Protein AF-A0A1Q5BV95-F1 (afdb_monomer_lite)

Secondary structure (DSSP, 8-state):
-HHHHHHTTTTGGGG--STTHHHHHHHHHHHHHHH-STTHHHHHHHHHHHHHHTTSHHHHHHHHHHHT-S----S---GGG-S---------BTTBSS-GGG--------PPPTTS---

Structure (mmCIF, N/CA/C/O backbone):
data_AF-A0A1Q5BV95-F1
#
_entry.id   AF-A0A1Q5BV95-F1
#
loop_
_atom_site.group_PDB
_atom_site.id
_atom_site.type_symbol
_atom_site.label_atom_id
_atom_site.label_alt_id
_atom_site.label_comp_id
_atom_site.label_asym_id
_atom_site.label_entity_id
_atom_site.label_seq_id
_atom_site.pdbx_PDB_ins_code
_atom_site.Cartn_x
_atom_site.Cartn_y
_atom_site.Cartn_z
_atom_site.occupancy
_atom_site.B_iso_or_equiv
_atom_site.auth_seq_id
_atom_site.auth_comp_id
_atom_site.auth_asym_id
_atom_site.auth_atom_id
_atom_site.pdbx_PDB_model_num
ATOM 1 N N . MET A 1 1 ? 1.750 9.083 -9.320 1.00 96.12 1 MET A N 1
ATOM 2 C CA . MET A 1 1 ? 0.870 8.633 -8.215 1.00 96.12 1 MET A CA 1
ATOM 3 C C . MET A 1 1 ? -0.341 7.875 -8.725 1.00 96.12 1 MET A C 1
ATOM 5 O O . MET A 1 1 ? -0.376 6.677 -8.505 1.00 96.12 1 MET A O 1
ATOM 9 N N . ASP A 1 2 ? -1.282 8.513 -9.425 1.00 97.38 2 ASP A N 1
ATOM 10 C CA . ASP A 1 2 ? -2.525 7.855 -9.872 1.00 97.38 2 ASP A CA 1
ATOM 11 C C . ASP A 1 2 ? -2.301 6.562 -10.684 1.00 97.38 2 ASP A C 1
ATOM 13 O O . ASP A 1 2 ? -2.865 5.522 -10.358 1.00 97.38 2 ASP A O 1
ATOM 17 N N . VAL A 1 3 ? -1.380 6.583 -11.656 1.00 97.31 3 VAL A N 1
ATOM 18 C CA . VAL A 1 3 ? -0.992 5.394 -12.448 1.00 97.31 3 VAL A CA 1
ATOM 19 C C . VAL A 1 3 ? -0.506 4.241 -11.562 1.00 97.31 3 VAL A C 1
ATOM 21 O O . VAL A 1 3 ? -0.895 3.094 -11.747 1.00 97.31 3 VAL A O 1
ATOM 24 N N . SER A 1 4 ? 0.328 4.535 -10.570 1.00 97.56 4 SER A N 1
ATOM 25 C CA . SER A 1 4 ? 0.889 3.531 -9.661 1.00 97.56 4 SER A CA 1
ATOM 26 C C . SER A 1 4 ? -0.183 2.940 -8.746 1.00 97.56 4 SER A C 1
ATOM 28 O O . SER A 1 4 ? -0.207 1.731 -8.529 1.00 97.56 4 SER A O 1
ATOM 30 N N . VAL A 1 5 ? -1.096 3.785 -8.260 1.00 98.12 5 VAL A N 1
ATOM 31 C CA . VAL A 1 5 ? -2.197 3.356 -7.391 1.00 98.12 5 VAL A CA 1
ATOM 32 C C . VAL A 1 5 ? -3.232 2.531 -8.158 1.00 98.12 5 VAL A C 1
ATOM 34 O O . VAL A 1 5 ? -3.638 1.461 -7.721 1.00 98.12 5 VAL A O 1
ATOM 37 N N . SER A 1 6 ? -3.617 2.966 -9.356 1.00 97.88 6 SER A N 1
ATOM 38 C CA . SER A 1 6 ? -4.527 2.197 -10.216 1.00 97.88 6 SER A CA 1
ATOM 39 C C . SER A 1 6 ? -3.920 0.857 -10.657 1.00 97.88 6 SER A C 1
ATOM 41 O O . SER A 1 6 ? -4.607 -0.173 -10.661 1.00 97.88 6 SER A O 1
ATOM 43 N N . ALA A 1 7 ? -2.607 0.821 -10.917 1.00 97.31 7 ALA A N 1
ATOM 44 C CA . ALA A 1 7 ? -1.853 -0.415 -11.135 1.00 97.31 7 ALA A CA 1
ATOM 45 C C . ALA A 1 7 ? -1.771 -1.311 -9.881 1.00 97.31 7 ALA A C 1
ATOM 47 O O . ALA A 1 7 ? -1.538 -2.518 -10.010 1.00 97.31 7 ALA A O 1
ATOM 48 N N . GLY A 1 8 ? -2.049 -0.776 -8.688 1.00 97.62 8 GLY A N 1
ATOM 49 C CA . GLY A 1 8 ? -2.156 -1.513 -7.427 1.00 97.62 8 GLY A CA 1
ATOM 50 C C . GLY A 1 8 ? -0.813 -1.856 -6.783 1.00 97.62 8 GLY A C 1
ATOM 51 O O . GLY A 1 8 ? -0.726 -2.822 -6.019 1.00 97.62 8 GLY A O 1
ATOM 52 N N . ILE A 1 9 ? 0.260 -1.134 -7.124 1.00 98.06 9 ILE A N 1
ATOM 53 C CA . ILE A 1 9 ? 1.609 -1.437 -6.613 1.00 98.06 9 ILE A CA 1
ATOM 54 C C . ILE A 1 9 ? 1.852 -0.928 -5.180 1.00 98.06 9 ILE A C 1
ATOM 56 O O . ILE A 1 9 ? 2.835 -1.314 -4.538 1.00 98.06 9 ILE A O 1
ATOM 60 N N . GLU A 1 10 ? 0.954 -0.093 -4.664 1.00 97.62 10 GLU A N 1
ATOM 61 C CA . GLU A 1 10 ? 0.926 0.468 -3.311 1.00 97.62 10 GLU A CA 1
ATOM 62 C C . GLU A 1 10 ? 0.341 -0.476 -2.263 1.00 97.62 10 GLU A C 1
ATOM 64 O O . GLU A 1 10 ? 0.716 -0.354 -1.107 1.00 97.62 10 GLU A O 1
ATOM 69 N N . GLY A 1 11 ? -0.525 -1.427 -2.623 1.00 97.69 11 GLY A N 1
ATOM 70 C CA . GLY A 1 11 ? -1.156 -2.276 -1.606 1.00 97.69 11 GLY A CA 1
ATOM 71 C C . GLY A 1 11 ? -2.056 -3.394 -2.115 1.00 97.69 11 GLY A C 1
ATOM 72 O O . GLY A 1 11 ? -2.191 -4.399 -1.420 1.00 97.69 11 GLY A O 1
ATOM 73 N N . ALA A 1 12 ? -2.609 -3.290 -3.328 1.00 98.25 12 ALA A N 1
ATOM 74 C CA . ALA A 1 12 ? -3.612 -4.232 -3.843 1.00 98.25 12 ALA A CA 1
ATOM 75 C C . ALA A 1 12 ? -3.203 -5.721 -3.815 1.00 98.25 12 ALA A C 1
ATOM 77 O O . ALA A 1 12 ? -4.071 -6.583 -3.730 1.00 98.25 12 ALA A O 1
ATOM 78 N N . ALA A 1 13 ? -1.902 -6.040 -3.838 1.00 98.31 13 ALA A N 1
ATOM 79 C CA . ALA A 1 13 ? -1.412 -7.418 -3.711 1.00 98.31 13 ALA A CA 1
ATOM 80 C C . ALA A 1 13 ? -1.841 -8.111 -2.401 1.00 98.31 13 ALA A C 1
ATOM 82 O O . ALA A 1 13 ? -1.937 -9.330 -2.372 1.00 98.31 13 ALA A O 1
ATOM 83 N N . TRP A 1 14 ? -2.119 -7.355 -1.333 1.00 98.19 14 TRP A N 1
ATOM 84 C CA . TRP A 1 14 ? -2.591 -7.907 -0.057 1.00 98.19 14 TRP A CA 1
ATOM 85 C C . TRP A 1 14 ? -4.063 -8.338 -0.066 1.00 98.19 14 TRP A C 1
ATOM 87 O O . TRP A 1 14 ? -4.459 -9.097 0.816 1.00 98.19 14 TRP A O 1
ATOM 97 N N . ALA A 1 15 ? -4.847 -7.862 -1.039 1.00 97.50 15 ALA A N 1
ATOM 98 C CA . ALA A 1 15 ? -6.255 -8.211 -1.246 1.00 97.50 15 ALA A CA 1
ATOM 99 C C . ALA A 1 15 ? -6.460 -9.141 -2.459 1.00 97.50 15 ALA A C 1
ATOM 101 O O . ALA A 1 15 ? -7.590 -9.403 -2.864 1.00 97.50 15 ALA A O 1
ATOM 102 N N . ASP A 1 16 ? -5.371 -9.607 -3.071 1.00 97.19 16 ASP A N 1
ATOM 103 C CA . ASP A 1 16 ? -5.386 -10.422 -4.278 1.00 97.19 16 ASP A CA 1
ATOM 104 C C . ASP A 1 16 ? -5.005 -11.866 -3.939 1.00 97.19 16 ASP A C 1
ATOM 106 O O . ASP A 1 16 ? -3.847 -12.169 -3.655 1.00 97.19 16 ASP A O 1
ATOM 110 N N . GLU A 1 17 ? -5.989 -12.766 -3.969 1.00 95.88 17 GLU A N 1
ATOM 111 C CA . GLU A 1 17 ? -5.808 -14.182 -3.620 1.00 95.88 17 GLU A CA 1
ATOM 112 C C . GLU A 1 17 ? -5.055 -14.984 -4.695 1.00 95.88 17 GLU A C 1
ATOM 114 O O . GLU A 1 17 ? -4.730 -16.157 -4.492 1.00 95.88 17 GLU A O 1
ATOM 119 N N . ARG A 1 18 ? -4.762 -14.384 -5.857 1.00 97.44 18 ARG A N 1
ATOM 120 C CA . ARG A 1 18 ? -4.076 -15.084 -6.945 1.00 97.44 18 ARG A CA 1
ATOM 121 C C . ARG A 1 18 ? -2.642 -15.446 -6.538 1.00 97.44 18 ARG A C 1
ATOM 123 O O . ARG A 1 18 ? -1.8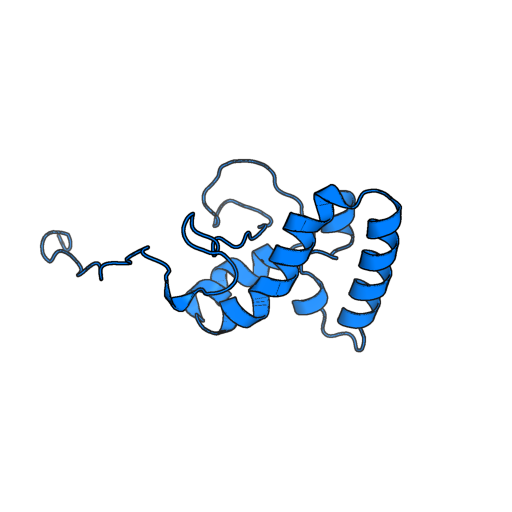76 -14.570 -6.117 1.00 97.44 18 ARG A O 1
ATOM 130 N N . PRO A 1 19 ? -2.210 -16.704 -6.755 1.00 97.56 19 PRO A N 1
ATOM 131 C CA . PRO A 1 19 ? -0.813 -17.080 -6.584 1.00 97.56 19 PRO A CA 1
ATOM 132 C C . PRO A 1 19 ? 0.111 -16.148 -7.378 1.00 97.56 19 PRO A C 1
ATOM 134 O O . PRO A 1 19 ? -0.092 -15.915 -8.568 1.00 97.56 19 PRO A O 1
ATOM 137 N N . GLY A 1 20 ? 1.131 -15.602 -6.714 1.00 97.88 20 GLY A N 1
ATOM 138 C CA . GLY A 1 20 ? 2.102 -14.704 -7.344 1.00 97.88 20 GLY A CA 1
ATOM 139 C C . GLY A 1 20 ? 1.717 -13.220 -7.383 1.00 97.88 20 GLY A C 1
ATOM 140 O O . GLY A 1 20 ? 2.481 -12.441 -7.952 1.00 97.88 20 GLY A O 1
ATOM 141 N N . ALA A 1 21 ? 0.622 -12.783 -6.746 1.00 98.19 21 ALA A N 1
ATOM 142 C CA . ALA A 1 21 ? 0.237 -11.364 -6.685 1.00 98.19 21 ALA A CA 1
ATOM 143 C C . ALA A 1 21 ? 1.381 -10.437 -6.213 1.00 98.19 21 ALA A C 1
ATOM 145 O O . ALA A 1 21 ? 1.649 -9.396 -6.816 1.00 98.19 21 ALA A O 1
ATOM 146 N N . HIS A 1 22 ? 2.135 -10.852 -5.191 1.00 98.38 22 HIS A N 1
ATOM 147 C CA . HIS A 1 22 ? 3.302 -10.107 -4.703 1.00 98.38 22 HIS A CA 1
ATOM 148 C C . HIS A 1 22 ? 4.462 -10.064 -5.709 1.00 98.38 22 HIS A C 1
ATOM 150 O O . HIS A 1 22 ? 5.155 -9.050 -5.802 1.00 98.38 22 HIS A O 1
ATOM 156 N N . VAL A 1 23 ? 4.658 -11.130 -6.491 1.00 98.50 23 VAL A N 1
ATOM 157 C CA . VAL A 1 23 ? 5.684 -11.190 -7.546 1.00 98.50 23 VAL A CA 1
ATOM 158 C C . VAL A 1 23 ? 5.308 -10.260 -8.697 1.00 98.50 23 VAL A C 1
ATOM 160 O O . VAL A 1 23 ? 6.137 -9.466 -9.140 1.00 98.50 23 VAL A O 1
ATOM 163 N N . ALA A 1 24 ? 4.044 -10.282 -9.127 1.00 98.12 24 ALA A N 1
ATOM 164 C CA . ALA A 1 24 ? 3.527 -9.350 -10.125 1.00 98.12 24 ALA A CA 1
ATOM 165 C C . ALA A 1 24 ? 3.679 -7.891 -9.658 1.00 98.12 24 ALA A C 1
ATOM 167 O O . ALA A 1 24 ? 4.170 -7.043 -10.404 1.00 98.12 24 ALA A O 1
ATOM 168 N N . ARG A 1 25 ? 3.356 -7.606 -8.390 1.00 98.19 25 ARG A N 1
ATOM 169 C CA . ARG A 1 25 ? 3.581 -6.291 -7.775 1.00 98.19 25 ARG A CA 1
ATOM 170 C C . ARG A 1 25 ? 5.058 -5.896 -7.777 1.00 98.19 25 ARG A C 1
ATOM 172 O O . ARG A 1 25 ? 5.366 -4.742 -8.060 1.00 98.19 25 ARG A O 1
ATOM 179 N N . ALA A 1 26 ? 5.970 -6.821 -7.475 1.00 98.31 26 ALA A N 1
ATOM 180 C CA . ALA A 1 26 ? 7.407 -6.556 -7.503 1.00 98.31 26 ALA A CA 1
ATOM 181 C C . ALA A 1 26 ? 7.900 -6.200 -8.915 1.00 98.31 26 ALA A C 1
ATOM 183 O O . ALA A 1 26 ? 8.618 -5.215 -9.068 1.00 98.31 26 ALA A O 1
ATOM 184 N N . ALA A 1 27 ? 7.464 -6.932 -9.945 1.00 98.12 27 ALA A N 1
ATOM 185 C CA . ALA A 1 27 ? 7.796 -6.635 -11.339 1.00 98.12 27 ALA A CA 1
ATOM 186 C C . ALA A 1 27 ? 7.312 -5.238 -11.764 1.00 98.12 27 ALA A C 1
ATOM 188 O O . ALA A 1 27 ? 8.095 -4.438 -12.278 1.00 98.12 27 ALA A O 1
ATOM 189 N N . SER A 1 28 ? 6.053 -4.902 -11.471 1.00 97.25 28 SER A N 1
ATOM 190 C CA . SER A 1 28 ? 5.493 -3.578 -11.768 1.00 97.25 28 SER A CA 1
ATOM 191 C C . SER A 1 28 ? 6.198 -2.455 -11.000 1.00 97.25 28 SER A C 1
ATOM 193 O O . SER A 1 28 ? 6.446 -1.386 -11.556 1.00 97.25 28 SER A O 1
ATOM 195 N N . PHE A 1 29 ? 6.567 -2.692 -9.737 1.00 98.00 29 PHE A N 1
ATOM 196 C CA . PHE A 1 29 ? 7.334 -1.730 -8.945 1.00 98.00 29 PHE A CA 1
ATOM 197 C C . PHE A 1 29 ? 8.722 -1.488 -9.552 1.00 98.00 29 PHE A C 1
ATOM 199 O O . PHE A 1 29 ? 9.114 -0.335 -9.694 1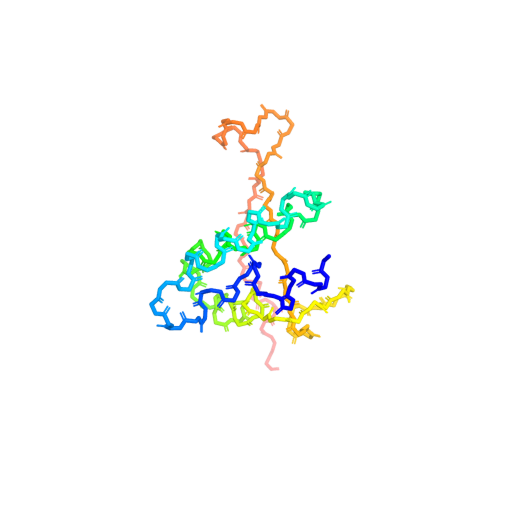.00 98.00 29 PHE A O 1
ATOM 206 N N . MET A 1 30 ? 9.436 -2.538 -9.983 1.00 97.81 30 MET A N 1
ATOM 207 C CA . MET A 1 30 ? 10.730 -2.395 -10.668 1.00 97.81 30 MET A CA 1
ATOM 208 C C . MET A 1 30 ? 10.612 -1.548 -11.938 1.00 97.81 30 MET A C 1
ATOM 210 O O . MET A 1 30 ? 11.416 -0.642 -12.136 1.00 97.81 30 MET A O 1
ATOM 214 N N . LEU A 1 31 ? 9.581 -1.756 -12.760 1.00 96.38 31 LEU A N 1
ATOM 215 C CA . LEU A 1 31 ? 9.344 -0.905 -13.931 1.00 96.38 31 LEU A CA 1
ATOM 216 C C . LEU A 1 31 ? 9.128 0.560 -13.530 1.00 96.38 31 LEU A C 1
ATOM 218 O O . LEU A 1 31 ? 9.763 1.452 -14.091 1.00 96.38 31 LEU A O 1
ATOM 222 N N . ALA A 1 32 ? 8.306 0.815 -12.510 1.00 96.25 32 ALA A N 1
ATOM 223 C CA . ALA A 1 32 ? 8.050 2.171 -12.033 1.00 96.25 32 ALA A CA 1
ATOM 224 C C . ALA A 1 32 ? 9.323 2.877 -11.520 1.00 96.25 32 ALA A C 1
ATOM 226 O O . ALA A 1 32 ? 9.448 4.088 -11.704 1.00 96.25 32 ALA A O 1
ATOM 227 N N . THR A 1 33 ? 10.294 2.139 -10.955 1.00 96.38 33 THR A N 1
ATOM 228 C CA . THR A 1 33 ? 11.578 2.723 -10.499 1.00 96.38 33 THR A CA 1
ATOM 229 C C . THR A 1 33 ? 12.390 3.337 -11.633 1.00 96.38 33 THR A C 1
ATOM 231 O O . THR A 1 33 ? 13.105 4.309 -11.403 1.00 96.38 33 THR A O 1
ATOM 234 N N . THR A 1 34 ? 12.263 2.803 -12.852 1.00 95.94 34 THR A N 1
ATOM 235 C CA . THR A 1 34 ? 13.002 3.297 -14.024 1.00 95.94 34 THR A CA 1
ATOM 236 C C . THR A 1 34 ? 12.418 4.582 -14.605 1.00 95.94 34 THR A C 1
ATOM 238 O O . THR A 1 34 ? 13.116 5.302 -15.313 1.00 95.94 34 THR A O 1
ATOM 241 N N . LEU A 1 35 ? 11.150 4.877 -14.302 1.00 93.25 35 LEU A N 1
ATOM 242 C CA . LEU A 1 35 ? 10.427 6.021 -14.852 1.00 93.25 35 LEU A CA 1
ATOM 243 C C . LEU A 1 35 ? 10.513 7.234 -13.925 1.00 93.25 35 LEU A C 1
ATOM 245 O O . LEU A 1 35 ? 10.935 8.309 -14.339 1.00 93.25 35 LEU A O 1
ATOM 249 N N . GLU A 1 36 ? 10.091 7.069 -12.672 1.00 94.06 36 GLU A N 1
ATOM 250 C CA . GLU A 1 36 ? 10.063 8.150 -11.688 1.00 94.06 36 GLU A CA 1
ATOM 251 C C . GLU A 1 36 ? 10.128 7.533 -10.279 1.00 94.06 36 GLU A C 1
ATOM 253 O O . GLU A 1 36 ? 9.141 6.965 -9.817 1.00 94.06 36 GLU A O 1
ATOM 258 N N . PRO A 1 37 ? 11.273 7.572 -9.582 1.00 94.06 37 PRO A N 1
ATOM 259 C CA . PRO A 1 37 ? 11.415 6.899 -8.291 1.00 94.06 37 PRO A CA 1
ATOM 260 C C . PRO A 1 37 ? 10.868 7.700 -7.098 1.00 94.06 37 PRO A C 1
ATOM 262 O O . PRO A 1 37 ? 10.610 7.114 -6.046 1.00 94.06 37 PRO A O 1
ATOM 265 N N . GLY A 1 38 ? 10.676 9.017 -7.214 1.00 95.62 38 GLY A N 1
ATOM 266 C CA . GLY A 1 38 ? 10.273 9.882 -6.103 1.00 95.62 38 GLY A CA 1
ATOM 267 C C . GLY A 1 38 ? 8.899 9.524 -5.537 1.00 95.62 38 GLY A C 1
ATOM 268 O O . GLY A 1 38 ? 8.728 9.408 -4.320 1.00 95.62 38 GLY A O 1
ATOM 269 N N . HIS A 1 39 ? 7.925 9.245 -6.403 1.00 96.19 39 HIS A N 1
ATOM 270 C CA . HIS A 1 39 ? 6.588 8.830 -5.982 1.00 96.19 39 HIS A CA 1
ATOM 271 C C . HIS A 1 39 ? 6.548 7.417 -5.373 1.00 96.19 39 HIS A C 1
ATOM 273 O O . HIS A 1 39 ? 5.533 7.031 -4.791 1.00 96.19 39 HIS A O 1
ATOM 279 N N . LEU A 1 40 ? 7.629 6.633 -5.469 1.00 97.75 40 LEU A N 1
ATOM 280 C CA . LEU A 1 40 ? 7.673 5.285 -4.905 1.00 97.75 40 LEU A CA 1
ATOM 281 C C . LEU A 1 40 ? 7.863 5.267 -3.392 1.00 97.75 40 LEU A C 1
ATOM 283 O O . LEU A 1 40 ? 7.579 4.248 -2.761 1.00 97.75 40 LEU A O 1
ATOM 287 N N . CYS A 1 41 ? 8.280 6.382 -2.792 1.00 97.44 41 CYS A N 1
ATOM 288 C CA . CYS A 1 41 ? 8.335 6.527 -1.341 1.00 97.44 41 CYS A CA 1
ATOM 289 C C . CYS A 1 41 ? 6.961 6.231 -0.692 1.00 97.44 41 CYS A C 1
ATOM 291 O O . CYS A 1 41 ? 6.848 5.232 0.021 1.00 97.44 41 CYS A O 1
ATOM 293 N N . PRO A 1 42 ? 5.871 6.968 -0.989 1.00 97.00 42 PRO A N 1
ATOM 294 C CA . PRO A 1 42 ? 4.554 6.650 -0.427 1.00 97.00 42 PRO A CA 1
ATOM 295 C C . PRO A 1 42 ? 3.983 5.304 -0.904 1.00 97.00 42 PRO A C 1
ATOM 297 O O . PRO A 1 42 ? 3.280 4.644 -0.143 1.00 97.00 42 PRO A O 1
ATOM 300 N N . VAL A 1 43 ? 4.295 4.854 -2.125 1.00 98.12 43 VAL A N 1
ATOM 301 C CA . VAL A 1 43 ? 3.849 3.544 -2.646 1.00 98.12 43 VAL A CA 1
ATOM 302 C C . VAL A 1 43 ? 4.450 2.390 -1.839 1.00 98.12 43 VAL A C 1
ATOM 304 O O . VAL A 1 43 ? 3.744 1.471 -1.430 1.00 98.12 43 VAL A O 1
ATOM 307 N N . SER A 1 44 ? 5.761 2.423 -1.601 1.00 98.19 44 SER A N 1
ATOM 308 C CA . SER A 1 44 ? 6.463 1.375 -0.855 1.00 98.19 44 SER A CA 1
ATOM 309 C C . SER A 1 44 ? 6.063 1.351 0.617 1.00 98.19 44 SER A C 1
ATOM 311 O O . SER A 1 44 ? 5.819 0.272 1.156 1.00 98.19 44 SER A O 1
ATOM 313 N N . MET A 1 45 ? 5.925 2.521 1.248 1.00 98.44 45 MET A N 1
ATOM 314 C CA . MET A 1 45 ? 5.482 2.615 2.639 1.00 98.44 45 MET A CA 1
ATOM 315 C C . MET A 1 45 ? 4.055 2.084 2.824 1.00 98.44 45 MET A C 1
ATOM 317 O O . MET A 1 45 ? 3.808 1.329 3.762 1.00 98.44 45 MET A O 1
ATOM 321 N N . THR A 1 46 ? 3.141 2.404 1.904 1.00 98.44 46 THR A N 1
ATOM 322 C CA . THR A 1 46 ? 1.762 1.880 1.918 1.00 98.44 46 THR A CA 1
ATOM 323 C C . THR A 1 46 ? 1.744 0.358 1.811 1.00 98.44 46 THR A C 1
ATOM 325 O O . THR A 1 46 ? 1.053 -0.305 2.578 1.00 98.44 46 THR A O 1
ATOM 328 N N . TYR A 1 47 ? 2.587 -0.220 0.956 1.00 98.56 47 TYR A N 1
ATOM 329 C CA . TYR A 1 47 ? 2.645 -1.672 0.800 1.00 98.56 47 TYR A CA 1
ATOM 330 C C . TYR A 1 47 ? 3.185 -2.353 2.063 1.00 98.56 47 TYR A C 1
ATOM 332 O O . TYR A 1 47 ? 2.685 -3.398 2.478 1.00 98.56 47 TYR A O 1
ATOM 340 N N . ALA A 1 48 ? 4.205 -1.758 2.679 1.00 98.31 48 ALA A N 1
ATOM 341 C CA . ALA A 1 48 ? 4.891 -2.317 3.836 1.00 98.31 48 ALA A CA 1
ATOM 342 C C . ALA A 1 48 ? 4.123 -2.151 5.160 1.00 98.31 48 ALA A C 1
ATOM 344 O O . ALA A 1 48 ? 4.409 -2.879 6.109 1.00 98.31 48 ALA A O 1
ATOM 345 N N . VAL A 1 49 ? 3.148 -1.236 5.250 1.00 98.06 49 VAL A N 1
ATOM 346 C CA . VAL A 1 49 ? 2.395 -1.020 6.499 1.00 98.06 49 VAL A CA 1
ATOM 347 C C . VAL A 1 49 ? 1.411 -2.152 6.806 1.00 98.06 49 VAL A C 1
ATOM 349 O O . VAL A 1 49 ? 1.113 -2.389 7.973 1.00 98.06 49 VAL A O 1
ATOM 352 N N . VAL A 1 50 ? 0.901 -2.858 5.788 1.00 98.12 50 VAL A N 1
ATOM 353 C CA . VAL A 1 50 ? -0.225 -3.799 5.945 1.00 98.12 50 VAL A CA 1
ATOM 354 C C . VAL A 1 50 ? 0.066 -4.920 6.959 1.00 98.12 50 VAL A C 1
ATOM 356 O O . VAL A 1 50 ? -0.760 -5.124 7.849 1.00 98.12 50 VAL A O 1
ATOM 359 N N . PRO A 1 51 ? 1.232 -5.600 6.946 1.00 97.69 51 PRO A N 1
ATOM 360 C CA . PRO A 1 51 ? 1.555 -6.586 7.980 1.00 97.69 51 PRO A CA 1
ATOM 361 C C . PRO A 1 51 ? 1.580 -6.001 9.396 1.00 97.69 51 PRO A C 1
ATOM 363 O O . PRO A 1 51 ? 1.038 -6.608 10.315 1.00 97.69 51 PRO A O 1
ATOM 366 N N . ALA A 1 52 ? 2.157 -4.807 9.572 1.00 97.31 52 ALA A N 1
ATOM 367 C CA . ALA A 1 52 ? 2.205 -4.139 10.872 1.00 97.31 52 ALA A CA 1
ATOM 368 C C . ALA A 1 52 ? 0.796 -3.753 11.359 1.00 97.31 52 ALA A C 1
ATOM 370 O O . ALA A 1 52 ? 0.456 -3.960 12.522 1.00 97.31 52 ALA A O 1
ATOM 371 N N . LEU A 1 53 ? -0.044 -3.252 10.449 1.00 97.31 53 LEU A N 1
ATOM 372 C CA . LEU A 1 53 ? -1.429 -2.871 10.713 1.00 97.31 53 LEU A CA 1
ATOM 373 C C . LEU A 1 53 ? -2.275 -4.050 11.216 1.00 97.31 53 LEU A C 1
ATOM 375 O O . LEU A 1 53 ? -3.101 -3.867 12.108 1.00 97.31 53 LEU A O 1
ATOM 379 N N . ARG A 1 54 ? -2.048 -5.266 10.708 1.00 97.75 54 ARG A N 1
ATOM 380 C CA . ARG A 1 54 ? -2.790 -6.473 11.121 1.00 97.75 54 ARG A CA 1
ATOM 381 C C . ARG A 1 54 ? -2.587 -6.860 12.592 1.00 97.75 54 ARG A C 1
ATOM 383 O O . ARG A 1 54 ? -3.409 -7.597 13.132 1.00 97.75 54 ARG A O 1
ATOM 390 N N . HIS A 1 55 ? -1.573 -6.321 13.275 1.00 98.00 55 HIS A N 1
ATOM 391 C CA . HIS A 1 55 ? -1.426 -6.460 14.731 1.00 98.00 55 HIS A CA 1
ATOM 392 C C . HIS A 1 55 ? -2.404 -5.583 15.539 1.00 98.00 55 HIS A C 1
ATOM 394 O O . HIS A 1 55 ? -2.514 -5.753 16.751 1.00 98.00 55 HIS A O 1
ATOM 400 N N . ALA A 1 56 ? -3.139 -4.677 14.886 1.00 97.38 56 ALA A N 1
ATOM 401 C CA . ALA A 1 56 ? -4.201 -3.860 15.465 1.00 97.38 56 ALA A CA 1
ATOM 402 C C . ALA A 1 56 ? -5.527 -4.123 14.715 1.00 97.38 56 ALA A C 1
ATOM 404 O O . ALA A 1 56 ? -5.895 -3.356 13.821 1.00 97.38 56 ALA A O 1
ATOM 405 N N . PRO A 1 57 ? -6.263 -5.203 15.043 1.00 96.56 57 PRO A N 1
ATOM 406 C CA . PRO A 1 57 ? -7.343 -5.724 14.200 1.00 96.56 57 PRO A CA 1
ATOM 407 C C . PRO A 1 57 ? -8.495 -4.738 13.980 1.00 96.56 57 PRO A C 1
ATOM 409 O O . PRO A 1 57 ? -9.053 -4.692 12.887 1.00 96.56 57 PRO A O 1
ATOM 412 N N . ASP A 1 58 ? -8.841 -3.916 14.971 1.00 95.62 58 ASP A N 1
ATOM 413 C CA . ASP A 1 58 ? -9.922 -2.933 14.819 1.00 95.62 58 ASP A CA 1
ATOM 414 C C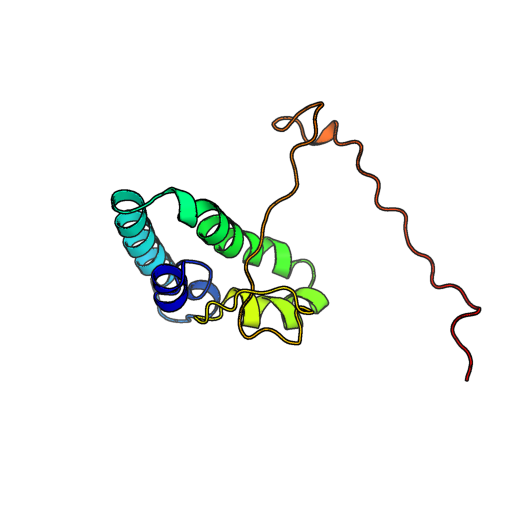 . ASP A 1 58 ? -9.548 -1.798 13.860 1.00 95.62 58 ASP A C 1
ATOM 416 O O . ASP A 1 58 ? -10.379 -1.341 13.072 1.00 95.62 58 ASP A O 1
ATOM 420 N N . LEU A 1 59 ? -8.270 -1.406 13.851 1.00 94.94 59 LEU A N 1
ATOM 421 C CA . LEU A 1 59 ? -7.753 -0.461 12.869 1.00 94.94 59 LEU A CA 1
ATOM 422 C C . LEU A 1 59 ? -7.650 -1.117 11.488 1.00 94.94 59 LEU A C 1
ATOM 424 O O . LEU A 1 59 ? -8.063 -0.518 10.498 1.00 94.94 59 LEU A O 1
ATOM 428 N N . ALA A 1 60 ? -7.162 -2.359 11.417 1.00 97.00 60 ALA A N 1
ATOM 429 C CA . ALA A 1 60 ? -7.027 -3.108 10.169 1.00 97.00 60 ALA A CA 1
ATOM 430 C C . ALA A 1 60 ? -8.366 -3.261 9.435 1.00 97.00 60 ALA A C 1
ATOM 432 O O . ALA A 1 60 ? -8.429 -2.966 8.244 1.00 97.00 60 ALA A O 1
ATOM 433 N N . LYS A 1 61 ? -9.451 -3.600 10.152 1.00 95.94 61 LYS A N 1
ATOM 434 C CA . LYS A 1 61 ? -10.815 -3.688 9.589 1.00 95.94 61 LYS A CA 1
ATOM 435 C C . LYS A 1 61 ? -11.221 -2.432 8.813 1.00 95.94 61 LYS A C 1
ATOM 437 O O . LYS A 1 61 ? -11.922 -2.536 7.813 1.00 95.94 61 LYS A O 1
ATOM 442 N N . THR A 1 62 ? -10.789 -1.258 9.273 1.00 95.12 62 THR A N 1
ATOM 443 C CA . THR A 1 62 ? -11.155 0.029 8.664 1.00 95.12 62 THR A CA 1
ATOM 444 C C . THR A 1 62 ? -10.139 0.480 7.615 1.00 95.12 62 THR A C 1
ATOM 446 O O . THR A 1 62 ? -10.509 0.966 6.550 1.00 95.12 62 THR A O 1
ATOM 449 N N . CYS A 1 63 ? -8.845 0.345 7.905 1.00 96.62 63 CYS A N 1
ATOM 450 C CA . CYS A 1 63 ? -7.781 0.921 7.089 1.00 96.62 63 CYS A CA 1
ATOM 451 C C . CYS A 1 63 ? -7.305 -0.001 5.965 1.00 96.62 63 CYS A C 1
ATOM 453 O O . CYS A 1 63 ? -6.986 0.498 4.890 1.00 96.62 63 CYS A O 1
ATOM 455 N N . GLU A 1 64 ? -7.247 -1.318 6.174 1.00 97.69 64 GLU A N 1
ATOM 456 C CA . GLU A 1 64 ? -6.706 -2.254 5.180 1.00 97.69 64 GLU A CA 1
ATOM 457 C C . GLU A 1 64 ? -7.492 -2.243 3.854 1.00 97.69 64 GLU A C 1
ATOM 459 O O . GLU A 1 64 ? -6.848 -2.142 2.805 1.00 97.69 64 GLU A O 1
ATOM 464 N N . PRO A 1 65 ? -8.843 -2.209 3.840 1.00 97.25 65 PRO A N 1
ATOM 465 C CA . PRO A 1 65 ? -9.598 -2.074 2.590 1.00 97.25 65 PRO A CA 1
ATOM 466 C C . PRO A 1 65 ? -9.267 -0.790 1.814 1.00 97.25 65 PRO A C 1
ATOM 468 O O . PRO A 1 65 ? -9.296 -0.766 0.588 1.00 97.25 65 PRO A O 1
ATOM 471 N N . LEU A 1 66 ? -8.919 0.289 2.520 1.00 97.75 66 LEU A N 1
ATOM 472 C CA . LEU A 1 66 ? -8.574 1.568 1.902 1.00 97.75 66 LEU A CA 1
ATOM 473 C C . LEU A 1 66 ? -7.108 1.627 1.448 1.00 97.75 66 LEU A C 1
ATOM 475 O O . LEU A 1 66 ? -6.805 2.289 0.460 1.00 97.75 66 LEU A O 1
ATOM 479 N N . LEU A 1 67 ? -6.198 0.949 2.150 1.00 97.88 67 LEU A N 1
ATOM 480 C CA . LEU A 1 67 ? -4.775 0.847 1.794 1.00 97.88 67 LEU A CA 1
ATOM 481 C C . LEU A 1 67 ? -4.524 -0.123 0.631 1.00 97.88 67 LEU A C 1
ATOM 483 O O . LEU A 1 67 ? -3.487 -0.048 -0.018 1.00 97.88 67 LEU A O 1
ATOM 487 N N . THR A 1 68 ? -5.463 -1.035 0.375 1.00 98.31 68 THR A N 1
ATOM 488 C CA . THR A 1 68 ? -5.434 -1.982 -0.755 1.00 98.31 68 THR A CA 1
ATOM 489 C C . THR A 1 68 ? -6.271 -1.513 -1.953 1.00 98.31 68 THR A C 1
ATOM 491 O O . THR A 1 68 ? -6.359 -2.208 -2.967 1.00 98.31 68 THR A O 1
ATOM 494 N N . SER A 1 69 ? -6.879 -0.327 -1.849 1.00 98.00 69 SER A N 1
ATOM 495 C CA . SER A 1 69 ? -7.707 0.275 -2.891 1.00 98.00 69 SER A CA 1
ATOM 496 C C . SER A 1 69 ? -6.875 0.769 -4.070 1.00 98.00 69 SER A C 1
ATOM 498 O O . SER A 1 69 ? -5.929 1.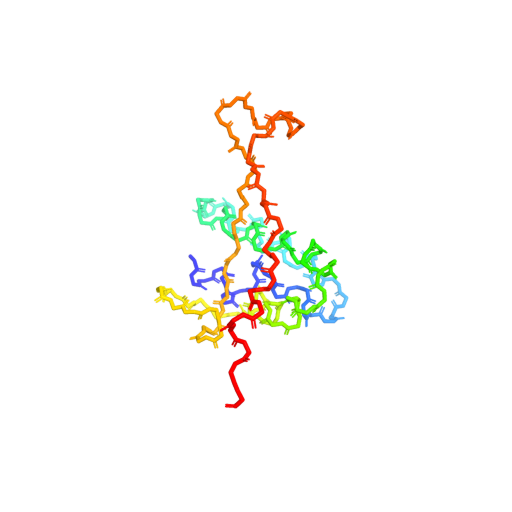533 -3.908 1.00 98.00 69 SER A O 1
ATOM 500 N N . ARG A 1 70 ? -7.332 0.461 -5.287 1.00 98.12 70 ARG A N 1
ATOM 501 C CA . ARG A 1 70 ? -6.737 0.935 -6.550 1.00 98.12 70 ARG A CA 1
ATOM 502 C C . ARG A 1 70 ? -7.127 2.371 -6.911 1.00 98.12 70 ARG A C 1
ATOM 504 O O . ARG A 1 70 ? -7.097 2.759 -8.077 1.00 98.12 70 ARG A O 1
ATOM 511 N N . VAL A 1 71 ? -7.558 3.159 -5.931 1.00 98.06 71 VAL A N 1
ATOM 512 C CA . VAL A 1 71 ? -8.095 4.500 -6.142 1.00 98.06 71 VAL A CA 1
ATOM 513 C C . VAL A 1 71 ? -7.237 5.528 -5.425 1.00 98.06 71 VAL A C 1
ATOM 515 O O . VAL A 1 71 ? -7.262 5.636 -4.199 1.00 98.06 71 VAL A O 1
ATOM 518 N N . TYR A 1 72 ? -6.525 6.347 -6.199 1.00 97.88 72 TYR A N 1
ATOM 519 C CA . TYR A 1 72 ? -5.834 7.501 -5.644 1.00 97.88 72 TYR A CA 1
ATOM 520 C C . TYR A 1 72 ? -6.854 8.579 -5.274 1.00 97.88 72 TYR A C 1
ATOM 522 O O . TYR A 1 72 ? -7.617 9.058 -6.113 1.00 97.88 72 TYR A O 1
ATOM 530 N N . ASP A 1 73 ? -6.885 8.946 -3.994 1.00 97.38 73 ASP A N 1
ATOM 531 C CA . ASP A 1 73 ? -7.816 9.937 -3.462 1.00 97.38 73 ASP A CA 1
ATOM 532 C C . ASP A 1 73 ? -7.056 11.060 -2.729 1.00 97.38 73 ASP A C 1
ATOM 534 O O . ASP A 1 73 ? -6.820 10.977 -1.513 1.00 97.38 73 ASP A O 1
ATOM 538 N N . PRO A 1 74 ? -6.585 12.092 -3.456 1.00 94.38 74 PRO A N 1
ATOM 539 C CA . PRO A 1 74 ? -5.884 13.219 -2.855 1.00 94.38 74 PRO A CA 1
ATOM 540 C C . PRO A 1 74 ? -6.840 14.104 -2.039 1.00 94.38 74 PRO A C 1
ATOM 542 O O . PRO A 1 74 ? -8.036 14.193 -2.309 1.00 94.38 74 PRO A O 1
ATOM 545 N N . GLY A 1 75 ? -6.294 14.797 -1.039 1.00 93.56 75 GLY A N 1
ATOM 546 C CA . GLY A 1 75 ? -7.039 15.738 -0.200 1.00 93.56 75 GLY A CA 1
ATOM 547 C C . GLY A 1 75 ? -7.095 15.353 1.279 1.00 93.56 75 GLY A C 1
ATOM 548 O O . GLY A 1 75 ? -6.843 14.204 1.667 1.00 93.56 75 GLY A O 1
ATOM 549 N N . LEU A 1 76 ? -7.416 16.360 2.096 1.00 92.19 76 LEU A N 1
ATOM 550 C CA . LEU A 1 76 ? -7.472 16.292 3.554 1.00 92.19 76 LEU A CA 1
ATOM 551 C C . LEU A 1 76 ? -8.910 16.016 4.000 1.00 92.19 76 LEU A C 1
ATOM 553 O O . LEU A 1 76 ? -9.741 16.917 4.068 1.00 92.19 76 LEU A O 1
ATOM 557 N N . ARG A 1 77 ? -9.206 14.747 4.268 1.00 93.31 77 ARG A N 1
ATOM 558 C CA . ARG A 1 77 ? -10.483 14.279 4.818 1.00 93.31 77 ARG A CA 1
ATOM 559 C C . ARG A 1 77 ? -10.209 13.200 5.854 1.00 93.31 77 ARG A C 1
ATOM 561 O O . ARG A 1 77 ? -9.136 12.592 5.843 1.00 93.31 77 ARG A O 1
ATOM 568 N N . THR A 1 78 ? -11.177 12.956 6.731 1.00 90.38 78 THR A N 1
ATOM 569 C CA . THR A 1 78 ? -11.110 11.826 7.660 1.00 90.38 78 THR A CA 1
ATOM 570 C C . THR A 1 78 ? -10.968 10.515 6.875 1.00 90.38 78 THR A C 1
ATOM 572 O O . THR A 1 78 ? -11.551 10.401 5.793 1.00 90.38 78 THR A O 1
ATOM 575 N N . PRO A 1 79 ? -10.221 9.516 7.384 1.00 86.50 79 PRO A N 1
ATOM 576 C CA . PRO A 1 79 ? -9.974 8.271 6.654 1.00 86.50 79 PRO A CA 1
ATOM 577 C C . PRO A 1 79 ? -11.250 7.580 6.157 1.00 86.50 79 PRO A C 1
ATOM 579 O O . PRO A 1 79 ? -11.288 7.123 5.021 1.00 86.50 79 PRO A O 1
ATOM 582 N N . ALA A 1 80 ? -12.316 7.590 6.966 1.00 84.69 80 ALA A N 1
ATOM 583 C CA . ALA A 1 80 ? -13.609 6.993 6.624 1.00 84.69 80 ALA A CA 1
ATOM 584 C C . ALA A 1 80 ? -14.310 7.651 5.416 1.00 84.69 80 ALA A C 1
ATOM 586 O O . ALA A 1 80 ? -15.159 7.029 4.790 1.00 84.69 80 ALA A O 1
ATOM 587 N N . GLY A 1 81 ? -13.964 8.897 5.077 1.00 91.19 81 GLY A N 1
ATOM 588 C CA . GLY A 1 81 ? -14.506 9.619 3.923 1.00 91.19 81 GLY A CA 1
ATOM 589 C C . GLY A 1 81 ? -13.643 9.525 2.663 1.00 91.19 81 GLY A C 1
ATOM 590 O O . GLY A 1 81 ? -13.837 10.317 1.737 1.00 91.19 81 GLY A O 1
ATOM 591 N N . LYS A 1 82 ? -12.643 8.637 2.635 1.00 96.62 82 LYS A N 1
ATOM 592 C CA . LYS A 1 82 ? -11.727 8.471 1.500 1.00 96.62 82 LYS A CA 1
ATOM 593 C C . LYS A 1 82 ? -11.977 7.162 0.765 1.00 96.62 82 LYS A C 1
ATOM 595 O O . LYS A 1 82 ? -12.367 6.169 1.363 1.00 96.62 82 LYS A O 1
ATOM 600 N N . ARG A 1 83 ? -11.701 7.157 -0.542 1.00 96.94 83 ARG A N 1
ATOM 601 C CA . ARG A 1 83 ? -11.773 5.944 -1.386 1.00 96.94 83 ARG A CA 1
ATOM 602 C C . ARG A 1 83 ? -10.482 5.125 -1.382 1.00 96.94 83 ARG A C 1
ATOM 604 O O . ARG A 1 83 ? -10.476 3.997 -1.863 1.00 96.94 83 ARG A O 1
ATOM 611 N N . GLY A 1 84 ? -9.399 5.705 -0.876 1.00 97.25 84 GLY A N 1
ATOM 612 C CA . GLY A 1 84 ? -8.093 5.073 -0.760 1.00 97.25 84 GLY A CA 1
ATOM 613 C C . GLY A 1 84 ? -7.191 5.845 0.197 1.00 97.25 84 GLY A C 1
ATOM 614 O O . GLY A 1 84 ? -7.355 7.058 0.392 1.00 97.25 84 GLY A O 1
ATOM 615 N N . LEU A 1 85 ? -6.254 5.136 0.820 1.00 97.62 85 LEU A N 1
ATOM 616 C CA . LEU A 1 85 ? -5.284 5.692 1.758 1.00 97.62 85 LEU A CA 1
ATOM 617 C C . LEU A 1 85 ? -3.856 5.441 1.283 1.00 97.62 85 LEU A C 1
ATOM 619 O O . LEU A 1 85 ? -3.564 4.460 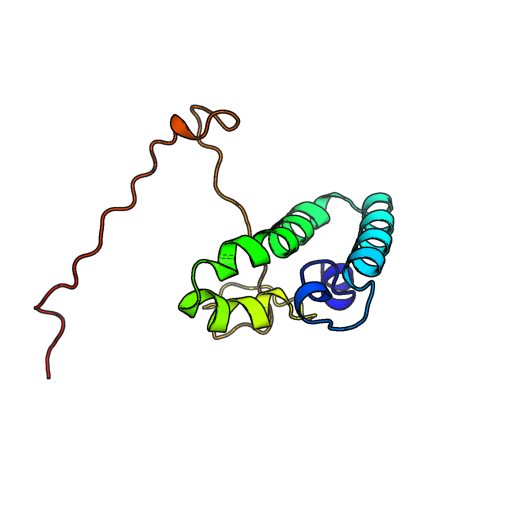0.610 1.00 97.62 85 LEU A O 1
ATOM 623 N N . LEU A 1 86 ? -2.965 6.334 1.700 1.00 97.25 86 LEU A N 1
ATOM 624 C CA . LEU A 1 86 ? -1.524 6.135 1.643 1.00 97.25 86 LEU A CA 1
ATOM 625 C C . LEU A 1 86 ? -0.992 6.203 3.068 1.00 97.25 86 LEU A C 1
ATOM 627 O O . LEU A 1 86 ? -1.472 7.013 3.866 1.00 97.25 86 LEU A O 1
ATOM 631 N N . ALA A 1 87 ? 0.002 5.377 3.372 1.00 96.88 87 ALA A N 1
ATOM 632 C CA . ALA A 1 87 ? 0.665 5.379 4.666 1.00 96.88 87 ALA A CA 1
ATOM 633 C C . ALA A 1 87 ? 2.087 5.934 4.558 1.00 96.88 87 ALA A C 1
ATOM 635 O O . ALA A 1 87 ? 2.795 5.720 3.573 1.00 96.88 87 ALA A O 1
ATOM 636 N N . GLY A 1 88 ? 2.494 6.643 5.608 1.00 95.94 88 GLY A N 1
ATOM 637 C CA . GLY A 1 88 ? 3.874 7.050 5.841 1.00 95.94 88 GLY A CA 1
ATOM 638 C C . GLY A 1 88 ? 4.444 6.363 7.077 1.00 95.94 88 GLY A C 1
ATOM 639 O O . GLY A 1 88 ? 3.726 5.688 7.814 1.00 95.94 88 GLY A O 1
ATOM 640 N N . MET A 1 89 ? 5.738 6.561 7.315 1.00 96.56 89 MET A N 1
ATOM 641 C CA . MET A 1 89 ? 6.437 6.014 8.477 1.00 96.56 89 MET A CA 1
ATOM 642 C C . MET A 1 89 ? 7.194 7.128 9.194 1.00 96.56 89 MET A C 1
ATOM 644 O O . MET A 1 89 ? 8.200 7.633 8.700 1.00 96.56 89 MET A O 1
ATOM 648 N N . GLY A 1 90 ? 6.699 7.511 10.369 1.00 92.50 90 GLY A N 1
ATOM 649 C CA . GLY A 1 90 ? 7.389 8.417 11.282 1.00 92.50 90 GLY A CA 1
ATOM 650 C C . GLY A 1 90 ? 8.173 7.608 12.305 1.00 92.50 90 GLY A C 1
ATOM 651 O O . GLY A 1 90 ? 7.585 7.096 13.249 1.00 92.50 90 GLY A O 1
ATOM 652 N N . MET A 1 91 ? 9.480 7.457 12.094 1.00 92.69 91 MET A N 1
ATOM 653 C CA . MET A 1 91 ? 10.366 6.718 13.010 1.00 92.69 91 MET A CA 1
ATOM 654 C C . MET A 1 91 ? 11.563 7.564 13.442 1.00 92.69 91 MET A C 1
ATOM 656 O O . MET A 1 91 ? 11.906 7.609 14.618 1.00 92.69 91 MET A O 1
ATOM 660 N N . THR A 1 92 ? 12.203 8.232 12.481 1.00 91.12 92 THR A N 1
ATOM 661 C CA . THR A 1 92 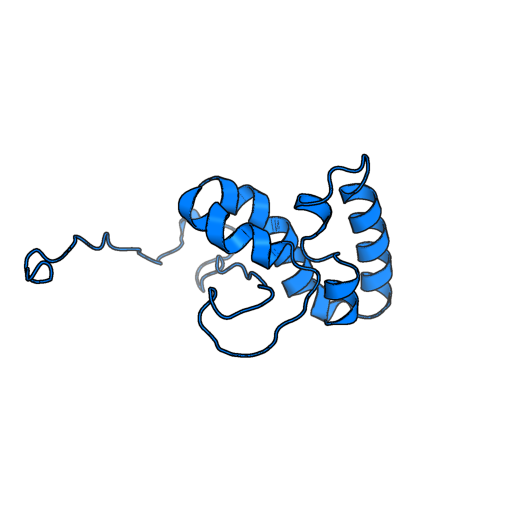? 13.422 9.010 12.706 1.00 91.12 92 THR A CA 1
ATOM 662 C C . THR A 1 92 ? 13.142 10.277 13.504 1.00 91.12 92 THR A C 1
ATOM 664 O O . THR A 1 92 ? 12.351 11.118 13.078 1.00 91.12 92 THR A O 1
ATOM 667 N N . GLU A 1 93 ? 13.879 10.455 14.598 1.00 91.25 93 GLU A N 1
ATOM 668 C CA . GLU A 1 93 ? 13.954 11.711 15.343 1.00 91.25 93 GLU A CA 1
ATOM 669 C C . GLU A 1 93 ? 15.362 12.324 15.219 1.00 91.25 93 GLU A C 1
ATOM 671 O O . GLU A 1 93 ? 16.296 11.693 14.714 1.00 91.25 93 GLU A O 1
ATOM 676 N N . LYS A 1 94 ? 15.534 13.581 15.655 1.00 89.44 94 LYS A N 1
ATOM 677 C CA . LYS A 1 94 ? 16.778 14.355 15.457 1.00 89.44 94 LYS A CA 1
ATOM 678 C C . LYS A 1 94 ? 18.022 13.644 16.008 1.00 89.44 94 LYS A C 1
ATOM 680 O O . LYS A 1 94 ? 19.103 13.764 15.442 1.00 89.44 94 LYS A O 1
ATOM 685 N N . GLN A 1 95 ? 17.860 12.921 17.109 1.00 86.44 95 GLN A N 1
ATOM 686 C CA . GLN A 1 95 ? 18.903 12.190 17.821 1.00 86.44 95 GLN A CA 1
ATOM 687 C C . GLN A 1 95 ? 19.273 10.849 17.172 1.00 86.44 95 GLN A C 1
ATOM 689 O O . GLN A 1 95 ? 20.293 10.267 17.532 1.00 86.44 95 GLN A O 1
ATOM 694 N N . GLY A 1 96 ? 18.490 10.353 16.209 1.00 81.69 96 GLY A N 1
ATOM 695 C CA . GLY A 1 96 ? 18.832 9.134 15.488 1.00 81.69 96 GLY A CA 1
ATOM 696 C C . GLY A 1 96 ? 17.681 8.522 14.692 1.00 81.69 96 GLY A C 1
ATOM 697 O O . GLY A 1 96 ? 16.533 8.514 15.121 1.00 81.69 96 GLY A O 1
ATOM 698 N N . GLY A 1 97 ? 18.023 7.951 13.533 1.00 82.44 97 GLY A N 1
ATOM 699 C CA . GLY A 1 97 ? 17.118 7.123 12.717 1.00 82.44 97 GLY A CA 1
ATOM 700 C C . GLY A 1 97 ? 17.525 5.650 12.613 1.00 82.44 97 GLY A C 1
ATOM 701 O O . GLY A 1 97 ? 16.738 4.829 12.161 1.00 82.44 97 GLY A O 1
ATOM 702 N N . ARG A 1 98 ? 18.753 5.295 13.025 1.00 83.00 98 ARG A N 1
ATOM 703 C CA . ARG A 1 98 ? 19.238 3.898 13.051 1.00 83.00 98 ARG A CA 1
ATOM 704 C C . ARG A 1 98 ? 18.974 3.215 14.392 1.00 83.00 98 ARG A C 1
ATOM 706 O O . ARG A 1 98 ? 18.607 2.048 14.419 1.00 83.00 98 ARG A O 1
ATOM 713 N N . GLY A 1 99 ? 19.175 3.938 15.495 1.00 82.31 99 GLY A N 1
ATOM 714 C CA . GLY A 1 99 ? 18.895 3.467 16.849 1.00 82.31 99 GLY A CA 1
ATOM 715 C C . GLY A 1 99 ? 17.571 4.028 17.353 1.00 82.31 99 GLY A C 1
ATOM 716 O O . GLY A 1 99 ? 17.553 5.111 17.928 1.00 82.31 99 GLY A O 1
ATOM 717 N N . LEU A 1 100 ? 16.479 3.287 17.159 1.00 84.69 100 LEU A N 1
ATOM 718 C CA . LEU A 1 100 ? 15.132 3.710 17.576 1.00 84.69 100 LEU A CA 1
ATOM 719 C C . LEU A 1 100 ? 14.909 3.615 19.098 1.00 84.69 100 LEU A C 1
ATOM 721 O O . LEU A 1 100 ? 13.946 4.156 19.623 1.00 84.69 100 LEU A O 1
ATOM 725 N N . HIS A 1 101 ? 15.817 2.975 19.842 1.00 81.69 101 HIS A N 1
ATOM 726 C CA . HIS A 1 101 ? 15.762 2.950 21.311 1.00 81.69 101 HIS A CA 1
ATOM 727 C C . HIS A 1 101 ? 15.972 4.333 21.948 1.00 81.69 101 HIS A C 1
ATOM 729 O O . HIS A 1 101 ? 15.604 4.531 23.100 1.00 81.69 101 HIS A O 1
ATOM 735 N N . GLY A 1 102 ? 16.571 5.276 21.210 1.00 80.25 102 GLY A N 1
ATOM 736 C CA . GLY A 1 102 ? 16.758 6.661 21.644 1.00 80.25 102 GLY A CA 1
ATOM 737 C C . GLY A 1 102 ? 15.599 7.597 21.286 1.00 80.25 102 GLY A C 1
ATOM 738 O O . GLY A 1 102 ? 15.728 8.801 21.499 1.00 80.25 102 GLY A O 1
ATOM 739 N N . THR A 1 103 ? 14.505 7.088 20.707 1.00 81.38 103 THR A N 1
ATOM 740 C CA . THR A 1 103 ? 13.298 7.864 20.381 1.00 81.38 103 THR A CA 1
ATOM 741 C C . THR A 1 103 ? 12.676 8.431 21.663 1.00 81.38 103 THR A C 1
ATOM 743 O O . THR A 1 103 ? 12.449 7.701 22.626 1.00 81.38 103 THR A O 1
ATOM 746 N N . ALA A 1 104 ? 12.428 9.742 21.682 1.00 85.25 104 ALA A N 1
ATOM 747 C CA . ALA A 1 104 ? 11.934 10.492 22.837 1.00 85.25 104 ALA A CA 1
ATOM 748 C C . ALA A 1 104 ? 10.420 10.764 22.776 1.00 85.25 104 ALA A C 1
ATOM 750 O O . ALA A 1 104 ? 9.843 11.224 23.764 1.00 85.25 104 ALA A O 1
ATOM 751 N N . GLY A 1 105 ? 9.763 10.487 21.642 1.00 80.62 105 GLY A N 1
ATOM 752 C CA . GLY A 1 105 ? 8.310 10.541 21.513 1.00 80.62 105 GLY A CA 1
ATOM 753 C C . GLY A 1 105 ? 7.605 9.692 22.574 1.00 80.62 105 GLY A C 1
ATOM 754 O O . GLY A 1 105 ? 7.822 8.487 22.683 1.00 80.62 105 GLY A O 1
ATOM 755 N N . THR A 1 106 ? 6.730 10.321 23.358 1.00 84.50 106 THR A N 1
ATOM 756 C CA . THR A 1 106 ? 5.916 9.640 24.370 1.00 84.50 106 THR A CA 1
ATOM 757 C C . THR A 1 106 ? 4.456 9.621 23.935 1.00 84.50 106 THR A C 1
ATOM 759 O O . THR A 1 106 ? 3.925 10.607 23.431 1.00 84.50 106 THR A O 1
ATOM 762 N N . SER A 1 107 ? 3.798 8.478 24.114 1.00 84.94 107 SER A N 1
ATOM 763 C CA . SER A 1 107 ? 2.356 8.325 23.905 1.00 84.94 107 SER A CA 1
ATOM 764 C C . SER A 1 107 ? 1.699 8.087 25.264 1.00 84.94 107 SER A C 1
ATOM 766 O O . SER A 1 107 ? 1.652 6.940 25.720 1.00 84.94 107 SER A O 1
ATOM 768 N N . PRO A 1 108 ? 1.259 9.145 25.972 1.00 84.75 108 PRO A N 1
ATOM 769 C CA . PRO A 1 108 ? 0.573 8.970 27.241 1.00 84.75 108 PRO A CA 1
ATOM 770 C C . PRO A 1 108 ? -0.713 8.175 27.012 1.00 84.75 108 PRO A C 1
ATOM 772 O O . PRO A 1 108 ? -1.423 8.375 26.024 1.00 84.75 108 PRO A O 1
ATOM 775 N N . ARG A 1 109 ? -1.029 7.264 27.936 1.00 80.94 109 ARG A N 1
ATOM 776 C CA . ARG A 1 109 ? -2.327 6.591 27.912 1.00 80.94 109 ARG A CA 1
ATOM 777 C C . ARG A 1 109 ? -3.410 7.639 28.138 1.00 80.94 109 ARG A C 1
ATOM 779 O O . ARG A 1 109 ? -3.441 8.271 29.189 1.00 80.94 109 ARG A O 1
ATOM 786 N N . VAL A 1 110 ? -4.304 7.790 27.170 1.00 81.69 110 VAL A N 1
ATOM 787 C CA . VAL A 1 110 ? -5.540 8.543 27.372 1.00 81.69 110 VAL A CA 1
ATOM 788 C C . VAL A 1 110 ? -6.466 7.652 28.196 1.00 81.69 110 VAL A C 1
ATOM 790 O O . VAL A 1 110 ? -7.010 6.673 27.689 1.00 81.69 110 VAL A O 1
ATOM 793 N N . THR A 1 111 ? -6.602 7.940 29.488 1.00 70.62 111 THR A N 1
ATOM 794 C CA . THR A 1 111 ? -7.698 7.401 30.294 1.00 70.62 111 THR A CA 1
ATOM 795 C C . THR A 1 111 ? -8.980 8.116 29.884 1.00 70.62 111 THR A C 1
ATOM 797 O O . THR A 1 111 ? -8.996 9.342 29.781 1.00 70.62 111 THR A O 1
ATOM 800 N N . ALA A 1 112 ? -10.047 7.361 29.613 1.00 64.06 112 ALA A N 1
ATOM 801 C CA . ALA A 1 112 ? -11.354 7.948 29.334 1.00 64.06 112 ALA A CA 1
ATOM 802 C C . ALA A 1 112 ? -11.749 8.875 30.497 1.00 64.06 112 ALA A C 1
ATOM 804 O O . ALA A 1 112 ? -11.693 8.454 31.653 1.00 64.06 112 ALA A O 1
ATOM 805 N N . ASP A 1 113 ? -12.102 10.132 30.206 1.00 63.38 113 ASP A N 1
ATOM 806 C CA . ASP A 1 113 ? -12.610 11.049 31.229 1.00 63.38 113 ASP A CA 1
ATOM 807 C C . ASP A 1 113 ? -14.025 10.586 31.615 1.00 63.38 113 ASP A C 1
ATOM 809 O O . ASP A 1 113 ? -14.921 10.632 30.762 1.00 63.38 113 ASP A O 1
ATOM 813 N N . PRO A 1 114 ? -14.269 10.164 32.872 1.00 58.41 114 PRO A N 1
ATOM 814 C CA . PRO A 1 114 ? -15.594 9.739 33.325 1.00 58.41 114 PRO A CA 1
ATOM 815 C C . PRO A 1 114 ? -16.658 10.848 33.237 1.00 58.41 114 PRO A C 1
ATOM 817 O O . PRO A 1 114 ? -17.840 10.574 33.415 1.00 58.41 114 PRO A O 1
ATOM 820 N N . ARG A 1 115 ? -16.278 12.096 32.931 1.00 59.41 115 ARG A N 1
ATOM 821 C CA . ARG A 1 115 ? -17.195 13.221 32.686 1.00 59.41 115 ARG A CA 1
ATOM 822 C C . ARG A 1 115 ? -17.671 13.336 31.233 1.00 59.41 115 ARG A C 1
ATOM 824 O O . ARG A 1 115 ? -18.418 14.258 30.926 1.00 59.41 115 ARG A O 1
ATOM 831 N N . THR A 1 116 ? -17.247 12.437 30.341 1.00 56.06 116 THR A N 1
ATOM 832 C CA . THR A 1 116 ? -17.708 12.403 28.935 1.00 56.06 116 THR A CA 1
ATOM 833 C C . THR A 1 116 ? -18.765 11.334 28.649 1.00 56.06 116 THR A C 1
ATOM 835 O O . THR A 1 116 ? -19.318 11.304 27.553 1.00 56.06 116 THR A O 1
ATOM 838 N N . THR A 1 117 ? -19.122 10.511 29.639 1.00 51.94 117 THR A N 1
ATOM 839 C CA . THR A 1 117 ? -20.340 9.690 29.616 1.00 51.94 117 THR A CA 1
ATOM 840 C C . THR A 1 117 ? -21.483 10.473 30.256 1.00 51.94 117 THR A C 1
ATOM 842 O O . THR A 1 117 ? -21.771 10.308 31.440 1.00 51.94 117 THR A O 1
ATOM 845 N N . THR A 1 118 ? -22.106 11.362 29.488 1.00 44.81 118 THR A N 1
ATOM 846 C CA . THR A 1 118 ? -23.418 11.929 29.841 1.00 44.81 118 THR A CA 1
ATOM 847 C C . THR A 1 118 ? -24.488 11.096 29.117 1.00 44.81 118 THR A C 1
ATOM 849 O O . THR A 1 118 ? -24.240 10.733 27.965 1.00 44.81 118 THR A O 1
ATOM 852 N N . PRO A 1 119 ? -25.597 10.726 29.791 1.00 51.06 119 PRO A N 1
ATOM 853 C CA . PRO A 1 119 ? -26.607 9.777 29.300 1.00 51.06 119 PRO A CA 1
ATOM 854 C C . PRO A 1 119 ? -27.336 10.199 28.022 1.00 51.06 119 PRO A C 1
ATOM 856 O O . PRO A 1 119 ? -27.439 11.420 27.763 1.00 51.06 119 PRO A O 1
#

Foldseek 3Di:
DLVLLLVQLQAQLVVDPDPCSVVSSVVVLVVVCVPDCPVVQQSVQLRVCLVVQVVVVVSNVQQNQQSRASGDFDDDDDSNPTNHDTDHDDQDDPVDDVDSVPPPDDDDDDDPDPVPPDD

Radius of gyration: 17.51 Å; chains: 1; bounding box: 46×33×48 Å

pLDDT: mean 91.67, std 11.17, range [44.81, 98.56]

Sequence (119 aa):
MDVSVSAGIEGAAWADERPGAHVARAASFMLATTLEPGHLCPVSMTYAVVPALRHAPDLAKTCEPLLTSRVYDPGLRTPAGKRGLLAGMGMTEKQGGRGLHGTAGTSPRVTADPRTTTP